Protein AF-A0A9X0WM35-F1 (afdb_monomer)

Nearest PDB structures (foldseek):
  4i9g-assembly1_A  TM=8.054E-01  e=4.355E-04  Mycobacterium tuberculosis
  4i9f-assembly1_B  TM=8.141E-01  e=2.419E-03  Mycobacterium tuberculosis
  4i9g-assembly1_B  TM=8.103E-01  e=2.419E-03  Mycobacterium tuberculosis
  4i9f-assembly1_A  TM=8.130E-01  e=2.584E-03  Mycobacterium tuberculosis
  1zjj-assembly1_A  TM=7.861E-01  e=6.091E-03  Pyrococcus horikoshii OT3

Sequence (89 aa):
MIARVSTAHCRDDRSATRLGKPSRAIFEVACRQLGASRPVMLGDQLATDIAGALGAGLDAVLVGTGLAPVAGPAGNRVRPTWALPSLME

InterPro domains:
  IPR006439 HAD hydrolase, subfamily IA [TIGR01549] (18-57)
  IPR023214 HAD superfamily [G3DSA:3.40.50.1000] (20-81)
  IPR036412 HAD-like superfamily [SSF56784] (14-88)

Solvent-accessible surface area (backbone atoms only — not comparable to full-atom values): 5300 Å² total; per-residue (Å²): 120,82,60,89,81,73,73,44,76,55,81,54,103,87,56,75,54,70,46,12,65,39,32,43,67,45,56,53,53,48,45,64,73,67,71,55,91,79,60,47,41,61,35,43,44,48,71,27,46,33,43,12,25,49,74,56,75,32,49,18,33,37,38,41,85,51,78,62,95,37,66,33,102,82,68,47,71,62,73,56,78,41,77,36,76,54,90,87,117

Mean predicted aligned error: 8.36 Å

Organism: NCBI:txid382777

Secondary structure (DSSP, 8-state):
--------EEEETTEEEE-STT-HHHHHHHHHHHT-SS-EEEES-IIIIIHHHHHTT-EEEEES-----PBPTTSPBP--SEEES-S--

Structure (mmCIF, N/CA/C/O backbone):
data_AF-A0A9X0WM35-F1
#
_entry.id   AF-A0A9X0WM35-F1
#
loop_
_atom_site.group_PDB
_atom_site.id
_atom_site.type_symbol
_atom_site.label_atom_id
_atom_site.label_alt_id
_atom_site.label_comp_id
_atom_site.label_asym_id
_atom_site.label_entity_id
_atom_site.label_seq_id
_atom_site.pdbx_PDB_ins_code
_atom_site.Cartn_x
_atom_site.Cartn_y
_atom_site.Cartn_z
_atom_site.occupancy
_atom_site.B_iso_or_equiv
_atom_site.auth_seq_id
_atom_site.auth_comp_id
_atom_site.auth_asym_id
_atom_site.auth_atom_id
_atom_site.pdbx_PDB_model_num
ATOM 1 N N . MET A 1 1 ? -6.772 12.587 -2.088 1.00 43.53 1 MET A N 1
ATOM 2 C CA . MET A 1 1 ? -5.602 13.166 -1.391 1.00 43.53 1 MET A CA 1
ATOM 3 C C . MET A 1 1 ? -4.486 12.135 -1.439 1.00 43.53 1 MET A C 1
ATOM 5 O O . MET A 1 1 ? -4.754 10.990 -1.102 1.00 43.53 1 MET A O 1
ATOM 9 N N . ILE A 1 2 ? -3.305 12.499 -1.943 1.00 44.19 2 ILE A N 1
ATOM 10 C CA . ILE A 1 2 ? -2.195 11.567 -2.204 1.00 44.19 2 ILE A CA 1
ATOM 11 C C . ILE A 1 2 ? -1.224 11.636 -1.025 1.00 44.19 2 ILE A C 1
ATOM 13 O O . ILE A 1 2 ? -0.711 12.711 -0.726 1.00 44.19 2 ILE A O 1
ATOM 17 N N . ALA A 1 3 ? -0.972 10.513 -0.355 1.00 40.19 3 ALA A N 1
ATOM 18 C CA . ALA A 1 3 ? -0.055 10.454 0.778 1.00 40.19 3 ALA A CA 1
ATOM 19 C C . ALA A 1 3 ? 1.246 9.763 0.369 1.00 40.19 3 ALA A C 1
ATOM 21 O O . ALA A 1 3 ? 1.292 8.547 0.198 1.00 40.19 3 ALA A O 1
ATOM 22 N N . ARG A 1 4 ? 2.329 10.533 0.225 1.00 44.12 4 ARG A N 1
ATOM 23 C CA . ARG A 1 4 ? 3.668 9.957 0.088 1.00 44.12 4 ARG A CA 1
ATOM 24 C C . ARG A 1 4 ? 4.181 9.622 1.481 1.00 44.12 4 ARG A C 1
ATOM 26 O O . ARG A 1 4 ? 4.541 10.504 2.252 1.00 44.12 4 ARG A O 1
ATOM 33 N N . VAL A 1 5 ? 4.210 8.336 1.795 1.00 52.34 5 VAL A N 1
ATOM 34 C CA . VAL A 1 5 ? 4.628 7.849 3.107 1.00 52.34 5 VAL A CA 1
ATOM 35 C C . VAL A 1 5 ? 6.058 7.306 3.010 1.00 52.34 5 VAL A C 1
ATOM 37 O O . VAL A 1 5 ? 6.342 6.502 2.124 1.00 52.34 5 VAL A O 1
ATOM 40 N N . SER A 1 6 ? 6.983 7.775 3.853 1.00 40.31 6 SER A N 1
ATOM 41 C CA . SER A 1 6 ? 8.426 7.481 3.742 1.00 40.31 6 SER A CA 1
ATOM 42 C C . SER A 1 6 ? 8.918 6.561 4.861 1.00 40.31 6 SER A C 1
ATOM 44 O O . SER A 1 6 ? 8.412 6.604 5.976 1.00 40.31 6 SER A O 1
ATOM 46 N N . THR A 1 7 ? 9.890 5.694 4.577 1.00 48.75 7 THR A N 1
ATOM 47 C CA . THR A 1 7 ? 10.331 4.639 5.502 1.00 48.75 7 THR A CA 1
ATOM 48 C C . THR A 1 7 ? 11.122 5.206 6.688 1.00 48.75 7 THR A C 1
ATOM 50 O O . THR A 1 7 ? 12.138 5.860 6.479 1.00 48.75 7 THR A O 1
ATOM 53 N N . ALA A 1 8 ? 10.718 4.900 7.926 1.00 54.22 8 ALA A N 1
ATOM 54 C CA . ALA A 1 8 ? 11.455 5.246 9.146 1.00 54.22 8 ALA A CA 1
ATOM 55 C C . ALA A 1 8 ? 11.895 3.987 9.918 1.00 54.22 8 ALA A C 1
ATOM 57 O O . ALA A 1 8 ? 11.204 2.964 9.905 1.00 54.22 8 ALA A O 1
ATOM 58 N N . HIS A 1 9 ? 13.040 4.063 10.600 1.00 51.78 9 HIS A N 1
ATOM 59 C CA . HIS A 1 9 ? 13.547 3.020 11.499 1.00 51.78 9 HIS A CA 1
ATOM 60 C C . HIS A 1 9 ? 13.926 3.661 12.836 1.00 51.78 9 HIS A C 1
ATOM 62 O O . HIS A 1 9 ? 14.730 4.592 12.850 1.00 51.78 9 HIS A O 1
ATOM 68 N N . CYS A 1 10 ? 13.374 3.164 13.946 1.00 44.78 10 CYS A N 1
ATOM 69 C CA . CYS A 1 10 ? 13.850 3.494 15.289 1.00 44.78 10 CYS A CA 1
ATOM 70 C C . CYS A 1 10 ? 14.739 2.352 15.810 1.00 44.78 10 CYS A C 1
ATOM 72 O O . CYS A 1 10 ? 14.499 1.180 15.504 1.00 44.78 10 CYS A O 1
ATOM 74 N N . ARG A 1 11 ? 15.792 2.689 16.559 1.00 44.47 11 ARG A N 1
ATOM 75 C CA . ARG A 1 11 ? 16.650 1.717 17.248 1.00 44.47 11 ARG A CA 1
ATOM 76 C C . ARG A 1 11 ? 16.474 1.914 18.748 1.00 44.47 11 ARG A C 1
ATOM 78 O O . ARG A 1 11 ? 16.790 2.988 19.244 1.00 44.47 11 ARG A O 1
ATOM 85 N N . ASP A 1 12 ? 15.972 0.886 19.417 1.00 51.31 12 ASP A N 1
ATOM 86 C CA . ASP A 1 12 ? 15.986 0.739 20.873 1.00 51.31 12 ASP A CA 1
ATOM 87 C C . ASP A 1 12 ? 16.864 -0.480 21.216 1.00 51.31 12 ASP A C 1
ATOM 89 O O . ASP A 1 12 ? 17.022 -1.368 20.369 1.00 51.31 12 ASP A O 1
ATOM 93 N N . ASP A 1 13 ? 17.463 -0.506 22.409 1.00 58.84 13 ASP A N 1
ATOM 94 C CA . ASP A 1 13 ? 18.618 -1.336 22.811 1.00 58.84 13 ASP A CA 1
ATOM 95 C C . ASP A 1 13 ? 18.461 -2.860 22.603 1.00 58.84 13 ASP A C 1
ATOM 97 O O . ASP A 1 13 ? 19.445 -3.586 22.694 1.00 58.84 13 ASP A O 1
ATOM 101 N N . ARG A 1 14 ? 17.279 -3.397 22.249 1.00 57.91 14 ARG A N 1
ATOM 102 C CA . ARG A 1 14 ? 17.127 -4.839 21.937 1.00 57.91 14 ARG A CA 1
ATOM 103 C C . ARG A 1 14 ? 16.237 -5.233 20.754 1.00 57.91 14 ARG A C 1
ATOM 105 O O . ARG A 1 14 ? 16.058 -6.428 20.536 1.00 57.91 14 ARG A O 1
ATOM 112 N N . SER A 1 15 ? 15.702 -4.310 19.949 1.00 55.06 15 SER A N 1
ATOM 113 C CA . SER A 1 15 ? 15.055 -4.685 18.673 1.00 55.06 15 SER A CA 1
ATOM 114 C C . SER A 1 15 ? 14.817 -3.485 17.751 1.00 55.06 15 SER A C 1
ATOM 116 O O . SER A 1 15 ? 14.375 -2.422 18.180 1.00 55.06 15 SER A O 1
ATOM 118 N N . ALA A 1 16 ? 15.088 -3.650 16.454 1.00 67.12 16 ALA A N 1
ATOM 119 C CA . ALA A 1 16 ? 14.739 -2.652 15.447 1.00 67.12 16 ALA A CA 1
ATOM 120 C C . ALA A 1 16 ? 13.289 -2.870 14.991 1.00 67.12 16 ALA A C 1
ATOM 122 O O . ALA A 1 16 ? 13.002 -3.806 14.242 1.00 67.12 16 ALA A O 1
ATOM 123 N N . THR A 1 17 ? 12.372 -1.999 15.418 1.00 71.56 17 THR A N 1
ATOM 124 C CA . THR A 1 17 ? 10.987 -2.023 14.928 1.00 71.56 17 THR A CA 1
ATOM 125 C C . THR A 1 17 ? 10.902 -1.277 13.597 1.00 71.56 17 THR A C 1
ATOM 127 O O . THR A 1 17 ? 11.292 -0.112 13.482 1.00 71.56 17 THR A O 1
ATOM 130 N N . ARG A 1 18 ? 10.384 -1.940 12.556 1.00 74.94 18 ARG A N 1
ATOM 131 C CA . ARG A 1 18 ? 10.161 -1.316 11.245 1.00 74.94 18 ARG A CA 1
ATOM 132 C C . ARG A 1 18 ? 8.950 -0.383 11.331 1.00 74.94 18 ARG A C 1
ATOM 134 O O . ARG A 1 18 ? 7.811 -0.842 11.363 1.00 74.94 18 ARG A O 1
ATOM 141 N N . LEU A 1 19 ? 9.202 0.925 11.359 1.00 80.69 19 LEU A N 1
ATOM 142 C CA . LEU A 1 19 ? 8.149 1.94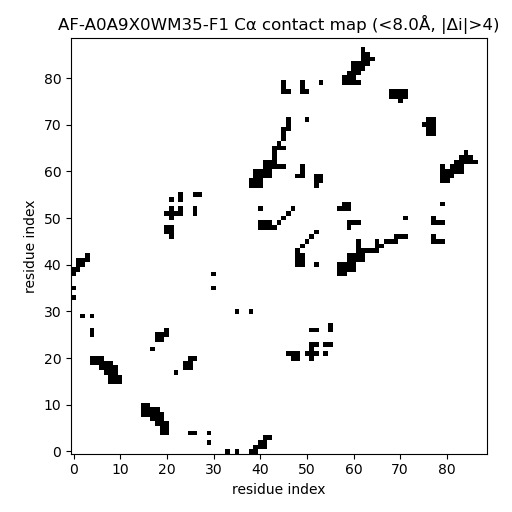6 11.390 1.00 80.69 19 LEU A CA 1
ATOM 143 C C . LEU A 1 19 ? 7.707 2.371 9.987 1.00 80.69 19 LEU A C 1
ATOM 145 O O . LEU A 1 19 ? 6.600 2.856 9.819 1.00 80.69 19 LEU A O 1
ATOM 149 N N . GLY A 1 20 ? 8.556 2.189 8.977 1.00 84.25 20 GLY A N 1
ATOM 150 C CA . GLY A 1 20 ? 8.244 2.483 7.581 1.00 84.25 20 GLY A CA 1
ATOM 151 C C . GLY A 1 20 ? 7.394 1.431 6.870 1.00 84.25 20 GLY A C 1
ATOM 152 O O . GLY A 1 20 ? 7.190 0.329 7.375 1.00 84.25 20 GLY A O 1
ATOM 153 N N . LYS A 1 21 ? 6.963 1.736 5.640 1.00 87.06 21 LYS A N 1
ATOM 154 C CA . LYS A 1 21 ? 6.254 0.787 4.762 1.00 87.06 21 LYS A CA 1
ATOM 155 C C . LYS A 1 21 ? 7.040 -0.536 4.629 1.00 87.06 21 LYS A C 1
ATOM 157 O O . LYS A 1 21 ? 8.270 -0.491 4.527 1.00 87.06 21 LYS A O 1
ATOM 162 N N . PRO A 1 22 ? 6.380 -1.707 4.612 1.00 88.00 22 PRO A N 1
ATOM 163 C CA . PRO A 1 22 ? 4.929 -1.928 4.602 1.00 88.00 22 PRO A CA 1
ATOM 164 C C . PRO A 1 22 ? 4.274 -1.951 6.000 1.00 88.00 22 PRO A C 1
ATOM 166 O O . PRO A 1 22 ? 3.176 -2.477 6.142 1.00 88.00 22 PRO A O 1
ATOM 169 N N . SER A 1 23 ? 4.922 -1.431 7.051 1.00 87.75 23 SER A N 1
ATOM 170 C CA . SER A 1 23 ? 4.352 -1.424 8.406 1.00 87.75 23 SER A CA 1
ATOM 171 C C . SER A 1 23 ? 3.017 -0.686 8.452 1.00 87.75 23 SER A C 1
ATOM 173 O O . SER A 1 23 ? 2.932 0.464 8.032 1.00 87.75 23 SER A O 1
ATOM 175 N N . ARG A 1 24 ? 1.981 -1.316 9.011 1.00 88.50 24 ARG A N 1
ATOM 176 C CA . ARG A 1 24 ? 0.632 -0.740 9.118 1.00 88.50 24 ARG A CA 1
ATOM 177 C C . ARG A 1 24 ? 0.608 0.607 9.854 1.00 88.50 24 ARG A C 1
ATOM 179 O O . ARG A 1 24 ? -0.140 1.500 9.463 1.00 88.50 24 ARG A O 1
ATOM 186 N N . ALA A 1 25 ? 1.474 0.779 10.856 1.00 88.94 25 ALA A N 1
ATOM 187 C CA . ALA A 1 25 ? 1.513 1.969 11.706 1.00 88.94 25 ALA A CA 1
ATOM 188 C C . ALA A 1 25 ? 1.666 3.276 10.910 1.00 88.94 25 ALA A C 1
ATOM 190 O O . ALA A 1 25 ? 1.062 4.294 11.250 1.00 88.94 25 ALA A O 1
ATOM 191 N N . ILE A 1 26 ? 2.443 3.257 9.823 1.00 8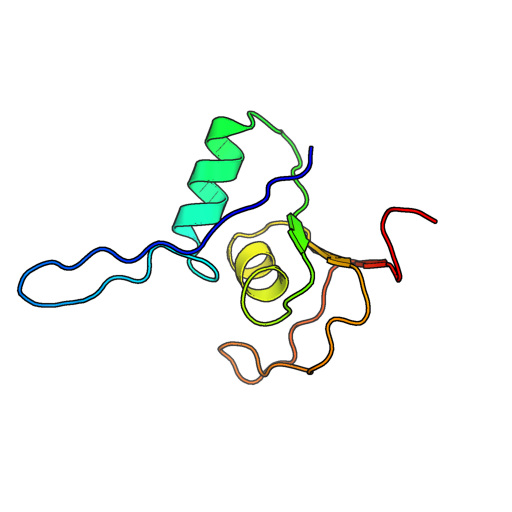9.44 26 ILE A N 1
ATOM 192 C CA . ILE A 1 26 ? 2.693 4.473 9.049 1.00 89.44 26 ILE A CA 1
ATOM 193 C C . ILE A 1 26 ? 1.487 4.903 8.210 1.00 89.44 26 ILE A C 1
ATOM 195 O O . ILE A 1 26 ? 1.256 6.098 8.028 1.00 89.44 26 ILE A O 1
ATOM 199 N N . PHE A 1 27 ? 0.684 3.943 7.752 1.00 90.00 27 PHE A N 1
ATOM 200 C CA . PHE A 1 27 ? -0.549 4.210 7.014 1.00 90.00 27 PHE A CA 1
ATOM 201 C C . PHE A 1 27 ? -1.638 4.759 7.939 1.00 90.00 27 PHE A C 1
ATOM 203 O O . PHE A 1 27 ? -2.335 5.697 7.564 1.00 90.00 27 PHE A O 1
ATOM 210 N N . GLU A 1 28 ? -1.746 4.245 9.166 1.00 89.19 28 GLU A N 1
ATOM 211 C CA . GLU A 1 28 ? -2.703 4.742 10.165 1.00 89.19 28 GLU A CA 1
ATOM 212 C C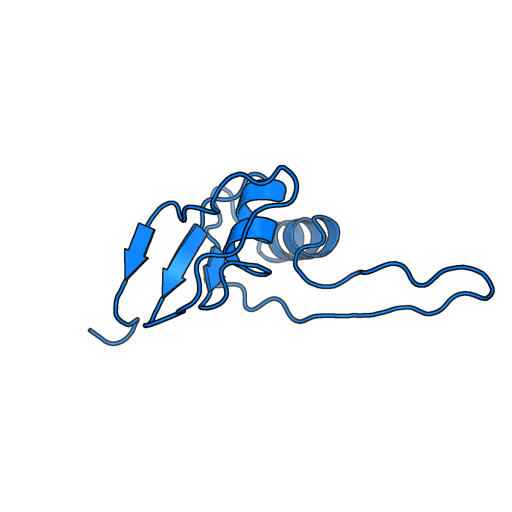 . GLU A 1 28 ? -2.400 6.185 10.584 1.00 89.19 28 GLU A C 1
ATOM 214 O O . GLU A 1 28 ? -3.306 7.021 10.642 1.00 89.19 28 GLU A O 1
ATOM 219 N N . VAL A 1 29 ? -1.122 6.506 10.820 1.00 90.44 29 VAL A N 1
ATOM 220 C CA . VAL A 1 29 ? -0.692 7.883 11.113 1.00 90.44 29 VAL A CA 1
ATOM 221 C C . VAL A 1 29 ? -1.016 8.807 9.944 1.00 90.44 29 VAL A C 1
ATOM 223 O O . VAL A 1 29 ? -1.579 9.879 10.169 1.00 90.44 29 VAL A O 1
ATOM 226 N N . ALA A 1 30 ? -0.720 8.385 8.710 1.00 89.44 30 ALA A N 1
ATOM 227 C CA . ALA A 1 30 ? -1.056 9.159 7.522 1.00 89.44 30 ALA A CA 1
ATOM 228 C C . ALA A 1 30 ? -2.572 9.393 7.421 1.00 89.44 30 ALA A C 1
ATOM 230 O O . ALA A 1 30 ? -3.000 10.535 7.305 1.00 89.44 30 ALA A O 1
ATOM 231 N N . CYS A 1 31 ? -3.404 8.356 7.558 1.00 89.31 31 CYS A N 1
ATOM 232 C CA . CYS A 1 31 ? -4.864 8.496 7.494 1.00 89.31 31 CYS A CA 1
ATOM 233 C C . CYS A 1 31 ? -5.404 9.460 8.556 1.00 89.31 31 CYS A C 1
ATOM 235 O O . CYS A 1 31 ? -6.221 10.326 8.239 1.00 89.31 31 CYS A O 1
ATOM 237 N N . ARG A 1 32 ? -4.901 9.364 9.794 1.00 89.69 32 ARG A N 1
ATOM 238 C CA . ARG A 1 32 ? -5.283 10.269 10.885 1.00 89.69 32 ARG A CA 1
ATOM 239 C C . ARG A 1 32 ? -4.912 11.721 10.583 1.00 89.69 32 ARG A C 1
ATOM 241 O O . ARG A 1 32 ? -5.706 12.610 10.862 1.00 89.69 32 ARG A O 1
ATOM 248 N N . GLN A 1 33 ? -3.727 11.961 10.024 1.00 91.12 33 GLN A N 1
ATOM 249 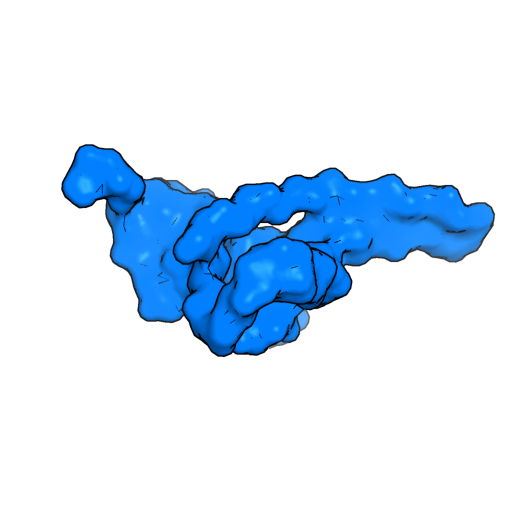C CA . GLN A 1 33 ? -3.274 13.309 9.661 1.00 91.12 33 GLN A CA 1
ATOM 250 C C . GLN A 1 33 ? -4.060 13.902 8.487 1.00 91.12 33 GLN A C 1
ATOM 252 O O . GLN A 1 33 ? -4.300 15.104 8.465 1.00 91.12 33 GLN A O 1
ATOM 257 N N . LEU A 1 34 ? -4.466 13.073 7.523 1.00 88.12 34 LEU A N 1
ATOM 258 C CA . LEU A 1 34 ? -5.211 13.516 6.341 1.00 88.12 34 LEU A CA 1
ATOM 259 C C . LEU A 1 34 ? -6.679 13.833 6.655 1.00 88.12 34 LEU A C 1
ATOM 261 O O . LEU A 1 34 ? -7.319 14.524 5.869 1.00 88.12 34 LEU A O 1
ATOM 265 N N . GLY A 1 35 ? -7.238 13.291 7.747 1.00 89.56 35 GLY A N 1
ATOM 266 C CA . GLY A 1 35 ? -8.664 13.428 8.070 1.00 89.56 35 GLY A CA 1
ATOM 267 C C . GLY A 1 35 ? -9.592 12.874 6.978 1.00 89.56 35 GLY A C 1
ATOM 268 O O . GLY A 1 35 ? -10.752 13.269 6.883 1.00 89.56 35 GLY A O 1
ATOM 269 N N . ALA A 1 36 ? -9.078 11.997 6.112 1.00 79.19 36 ALA A N 1
ATOM 270 C CA . ALA A 1 36 ? -9.793 11.496 4.948 1.00 79.19 36 ALA A CA 1
ATOM 271 C C . ALA A 1 36 ? -10.720 10.335 5.331 1.00 79.19 36 ALA A C 1
ATOM 273 O O . ALA A 1 36 ? -10.310 9.405 6.019 1.00 79.19 36 ALA A O 1
ATOM 274 N N . SER A 1 37 ? -11.953 10.353 4.824 1.00 82.88 37 SER A N 1
ATOM 275 C CA . SER A 1 37 ? -12.945 9.298 5.074 1.00 82.88 37 SER A CA 1
ATOM 276 C C . SER A 1 37 ? -12.719 8.036 4.235 1.00 82.88 37 SER A C 1
ATOM 278 O O . SER A 1 37 ? -13.064 6.941 4.670 1.00 82.88 37 SER A O 1
ATOM 280 N N . ARG A 1 38 ? -12.148 8.174 3.031 1.00 88.25 38 ARG A N 1
ATOM 281 C CA . ARG A 1 38 ? -11.855 7.068 2.099 1.00 88.25 38 ARG A CA 1
ATOM 282 C C . ARG A 1 38 ? -10.523 7.294 1.367 1.00 88.25 38 ARG A C 1
ATOM 284 O O . ARG A 1 38 ? -10.527 7.630 0.182 1.00 88.25 38 ARG A O 1
ATOM 291 N N . PRO A 1 39 ? -9.379 7.221 2.068 1.00 91.25 39 PRO A N 1
ATOM 292 C CA . PRO A 1 39 ? -8.078 7.424 1.445 1.00 91.25 39 PRO A CA 1
ATOM 293 C C . PRO A 1 39 ? -7.703 6.255 0.526 1.00 91.25 39 PRO A C 1
ATOM 295 O O . PRO A 1 39 ? -8.043 5.105 0.791 1.00 91.25 39 PRO A O 1
ATOM 298 N N . VAL A 1 40 ? -6.953 6.568 -0.531 1.00 93.69 40 VAL A N 1
ATOM 299 C CA . VAL A 1 40 ? -6.334 5.594 -1.436 1.00 93.69 40 VAL A CA 1
ATOM 300 C C . VAL A 1 40 ? -4.828 5.832 -1.450 1.00 93.69 40 VAL A C 1
ATOM 302 O O . VAL A 1 40 ? -4.375 6.980 -1.510 1.00 93.69 40 VAL A O 1
ATOM 305 N N . MET A 1 41 ? -4.043 4.761 -1.373 1.00 93.38 41 MET A N 1
ATOM 306 C CA . MET A 1 41 ? -2.594 4.832 -1.525 1.00 93.38 41 MET A CA 1
ATOM 307 C C . MET A 1 41 ? -2.230 4.876 -3.009 1.00 93.38 41 MET A C 1
ATOM 309 O O . MET A 1 41 ? -2.685 4.033 -3.774 1.00 93.38 41 MET A O 1
ATOM 313 N N . LEU A 1 42 ? -1.366 5.810 -3.408 1.00 92.62 42 LEU A N 1
ATOM 314 C CA . LEU A 1 42 ? -0.705 5.781 -4.716 1.00 92.62 42 LEU A CA 1
ATOM 315 C C . LEU A 1 42 ? 0.776 5.472 -4.499 1.00 92.62 42 LEU A C 1
ATOM 317 O O . LEU A 1 42 ? 1.424 6.133 -3.684 1.00 92.62 42 LEU A O 1
ATOM 321 N N . GLY A 1 43 ? 1.321 4.502 -5.228 1.00 89.81 43 GLY A N 1
ATOM 322 C CA . GLY A 1 43 ? 2.741 4.169 -5.146 1.00 89.81 43 GLY A CA 1
ATOM 323 C C . GLY A 1 43 ? 3.214 3.326 -6.319 1.00 89.81 43 GLY A C 1
ATOM 324 O O . GLY A 1 43 ? 2.413 2.844 -7.112 1.00 89.81 43 GLY A O 1
ATOM 325 N N . ASP A 1 44 ? 4.522 3.154 -6.427 1.00 88.56 44 ASP A N 1
ATOM 326 C CA . ASP A 1 44 ? 5.188 2.432 -7.514 1.00 88.56 44 ASP A CA 1
ATOM 327 C C . ASP A 1 44 ? 5.759 1.080 -7.052 1.00 88.56 44 ASP A C 1
ATOM 329 O O . ASP A 1 44 ? 6.131 0.240 -7.871 1.00 88.56 44 ASP A O 1
ATOM 333 N N . GLN A 1 45 ? 5.808 0.833 -5.738 1.00 87.50 45 GLN A N 1
ATOM 334 C CA . GLN A 1 45 ? 6.438 -0.355 -5.170 1.00 87.50 45 GLN A CA 1
ATOM 335 C C . GLN A 1 45 ? 5.405 -1.352 -4.622 1.00 87.50 45 GLN A C 1
ATOM 337 O O . GLN A 1 45 ? 4.751 -1.115 -3.603 1.00 87.50 45 G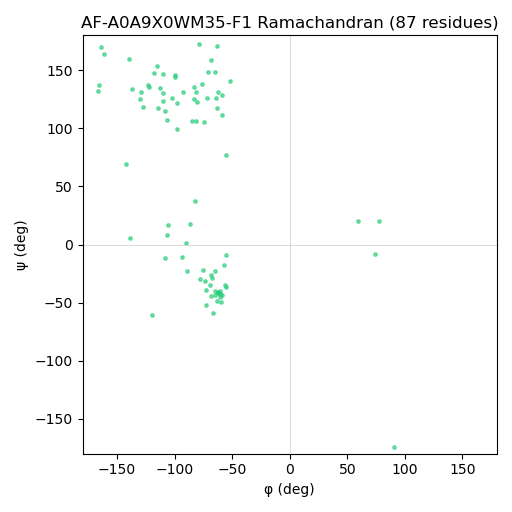LN A O 1
ATOM 342 N N . LEU A 1 46 ? 5.320 -2.540 -5.235 1.00 87.69 46 LEU A N 1
ATOM 343 C CA . LEU A 1 46 ? 4.406 -3.607 -4.796 1.00 87.69 46 LEU A CA 1
ATOM 344 C C . LEU A 1 46 ? 4.678 -4.081 -3.356 1.00 87.69 46 LEU A C 1
ATOM 346 O O . LEU A 1 46 ? 3.736 -4.271 -2.591 1.00 87.69 46 LEU A O 1
ATOM 350 N N . ALA A 1 47 ? 5.949 -4.250 -2.967 1.00 86.50 47 ALA A N 1
ATOM 351 C CA . ALA A 1 47 ? 6.338 -4.785 -1.653 1.00 86.50 47 ALA A CA 1
ATOM 352 C C . ALA A 1 47 ? 6.025 -3.862 -0.469 1.00 86.50 47 ALA A C 1
ATOM 354 O O . ALA A 1 47 ? 5.926 -4.328 0.665 1.00 86.50 47 ALA A O 1
ATOM 355 N N . THR A 1 48 ? 5.970 -2.552 -0.705 1.00 88.75 48 THR A N 1
ATOM 356 C CA . THR A 1 48 ? 5.955 -1.547 0.362 1.00 88.75 48 THR A CA 1
ATOM 357 C C . THR A 1 48 ? 4.684 -0.719 0.308 1.00 88.75 48 THR A C 1
ATOM 359 O O . THR A 1 48 ? 3.912 -0.763 1.262 1.00 88.75 48 THR A O 1
ATOM 362 N N . ASP A 1 49 ? 4.437 -0.013 -0.795 1.00 91.06 49 ASP A N 1
ATOM 363 C CA . ASP A 1 49 ? 3.251 0.827 -0.969 1.00 91.06 49 ASP A CA 1
ATOM 364 C C . ASP A 1 49 ? 1.992 -0.018 -1.020 1.00 91.06 49 ASP A C 1
ATOM 366 O O . ASP A 1 49 ? 1.112 0.130 -0.177 1.00 91.06 49 ASP A O 1
ATOM 370 N N . ILE A 1 50 ? 1.937 -0.938 -1.984 1.00 90.81 50 ILE A N 1
ATOM 371 C CA . ILE A 1 50 ? 0.721 -1.695 -2.274 1.00 90.81 50 ILE A CA 1
ATOM 372 C C . ILE A 1 50 ? 0.469 -2.725 -1.177 1.00 90.81 50 ILE A C 1
ATOM 374 O O . ILE A 1 50 ? -0.603 -2.736 -0.580 1.00 90.81 50 ILE A O 1
ATOM 378 N N . ALA A 1 51 ? 1.466 -3.550 -0.846 1.00 89.94 51 ALA A N 1
ATOM 379 C CA . ALA A 1 51 ? 1.325 -4.531 0.227 1.00 89.94 51 ALA A CA 1
ATOM 380 C C . ALA A 1 51 ? 1.024 -3.873 1.581 1.00 89.94 51 ALA A C 1
ATOM 382 O O . ALA A 1 51 ? 0.202 -4.384 2.339 1.00 89.94 51 ALA A O 1
ATOM 383 N N . GLY A 1 52 ? 1.668 -2.740 1.880 1.00 91.06 52 GLY A N 1
ATOM 384 C CA . GLY A 1 52 ? 1.450 -2.017 3.128 1.00 91.06 52 GLY A CA 1
ATOM 385 C C . GLY A 1 52 ? 0.060 -1.389 3.210 1.00 91.06 52 GLY A C 1
ATOM 386 O O . GLY A 1 52 ? -0.607 -1.535 4.230 1.00 91.06 52 GLY A O 1
ATOM 387 N N . ALA A 1 53 ? -0.404 -0.756 2.130 1.00 93.12 53 ALA A N 1
ATOM 388 C CA . ALA A 1 53 ? -1.736 -0.165 2.062 1.00 93.12 53 ALA A CA 1
ATOM 389 C C . ALA A 1 53 ? -2.833 -1.224 2.202 1.00 93.12 53 ALA A C 1
ATOM 391 O O . ALA A 1 53 ? -3.694 -1.092 3.069 1.00 93.12 53 ALA A O 1
ATOM 392 N N . LEU A 1 54 ? -2.744 -2.320 1.441 1.00 92.44 54 LEU A N 1
ATOM 393 C CA . LEU A 1 54 ? -3.699 -3.428 1.533 1.00 92.44 54 LEU A CA 1
ATOM 394 C C . LEU A 1 54 ? -3.679 -4.076 2.926 1.00 92.44 54 LEU A C 1
ATOM 396 O O . LEU A 1 54 ? -4.731 -4.352 3.495 1.00 92.44 54 LEU A O 1
ATOM 400 N N 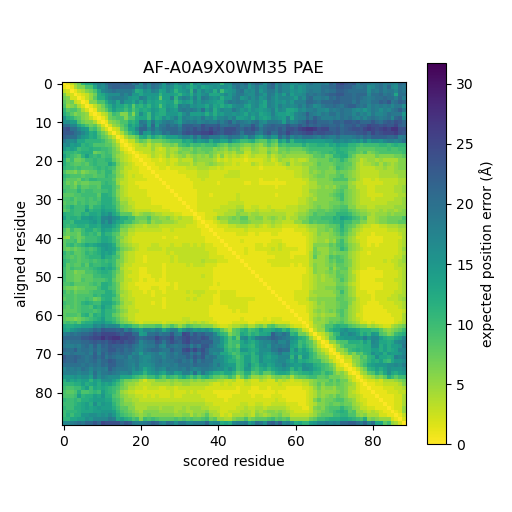. GLY A 1 55 ? -2.492 -4.262 3.516 1.00 90.75 55 GLY A N 1
ATOM 401 C CA . GLY A 1 55 ? -2.342 -4.762 4.887 1.00 90.75 55 GLY A CA 1
ATOM 402 C C . GLY A 1 55 ? -2.892 -3.812 5.959 1.00 90.75 55 GLY A C 1
ATOM 403 O O . GLY A 1 55 ? -3.244 -4.254 7.052 1.00 90.75 55 GLY A O 1
ATOM 404 N N . ALA A 1 56 ? -3.000 -2.519 5.648 1.00 91.19 56 ALA A N 1
ATOM 405 C CA . ALA A 1 56 ? -3.643 -1.506 6.479 1.00 91.19 56 ALA A CA 1
ATOM 406 C C . ALA A 1 56 ? -5.147 -1.335 6.182 1.00 91.19 56 ALA A C 1
ATOM 408 O O . ALA A 1 56 ? -5.790 -0.501 6.814 1.00 91.19 56 ALA A O 1
ATOM 409 N N . GLY A 1 57 ? -5.715 -2.117 5.255 1.00 91.94 57 GLY A N 1
ATOM 410 C CA . GLY A 1 57 ? -7.126 -2.031 4.864 1.00 91.94 57 GLY A CA 1
ATOM 411 C C . GLY A 1 57 ? -7.453 -0.857 3.937 1.00 91.94 57 GLY A C 1
ATOM 412 O O . GLY A 1 57 ? -8.605 -0.436 3.870 1.00 91.94 57 GLY A O 1
ATOM 413 N N . LEU A 1 58 ? -6.450 -0.308 3.251 1.00 93.50 58 LEU A N 1
ATOM 414 C CA . LEU A 1 58 ? -6.601 0.786 2.299 1.00 93.50 58 LEU A CA 1
ATOM 415 C C . LEU A 1 58 ? -6.632 0.264 0.866 1.00 93.50 58 LEU A C 1
ATOM 417 O O . LEU A 1 58 ? -5.888 -0.655 0.516 1.00 93.50 58 LEU A O 1
ATOM 421 N N . ASP A 1 59 ? -7.412 0.928 0.017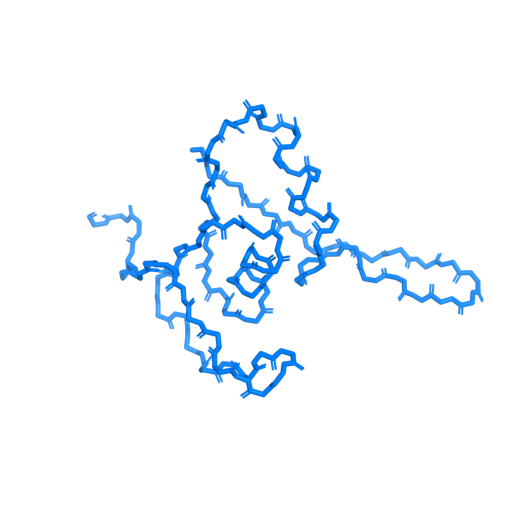 1.00 94.62 59 ASP A N 1
ATOM 422 C CA . ASP A 1 59 ? -7.284 0.750 -1.424 1.00 94.62 59 ASP A CA 1
ATOM 423 C C . ASP A 1 59 ? -5.919 1.260 -1.911 1.00 94.62 59 ASP A C 1
ATOM 425 O O . ASP A 1 59 ? -5.367 2.228 -1.372 1.00 94.62 59 ASP A O 1
ATOM 429 N N . ALA A 1 60 ? -5.380 0.631 -2.958 1.00 93.12 60 ALA A N 1
ATOM 430 C CA . ALA A 1 60 ? -4.059 0.954 -3.485 1.00 93.12 60 ALA A CA 1
ATOM 431 C C . ALA A 1 60 ? -4.030 0.993 -5.018 1.00 93.12 60 ALA A C 1
ATOM 433 O O . ALA A 1 60 ? -4.505 0.076 -5.689 1.00 93.12 60 ALA A O 1
ATOM 434 N N . VAL A 1 61 ? -3.410 2.031 -5.574 1.00 93.94 61 VAL A N 1
ATOM 435 C CA . VAL A 1 61 ? -3.136 2.177 -7.004 1.00 93.94 61 VAL A CA 1
ATOM 436 C C . VAL A 1 61 ? -1.637 2.029 -7.231 1.00 93.94 61 VAL A C 1
ATOM 438 O O . VAL A 1 61 ? -0.841 2.782 -6.662 1.00 93.94 61 VAL A O 1
ATOM 441 N N . LEU A 1 62 ? -1.260 1.080 -8.086 1.00 91.44 62 LEU A N 1
ATOM 442 C CA . LEU A 1 62 ? 0.095 0.996 -8.619 1.00 91.44 62 LEU A CA 1
ATOM 443 C C . LEU A 1 62 ? 0.233 1.990 -9.771 1.00 91.44 62 LEU A C 1
ATOM 445 O O . LEU A 1 62 ? -0.521 1.906 -10.736 1.00 91.44 62 LEU A O 1
ATOM 449 N N . VAL A 1 63 ? 1.183 2.911 -9.678 1.00 90.62 63 VAL A N 1
ATOM 450 C CA . VAL A 1 63 ? 1.469 3.890 -10.730 1.00 90.62 63 VAL A CA 1
ATOM 451 C C . VAL A 1 63 ? 2.840 3.602 -11.327 1.00 90.62 63 VAL A C 1
ATOM 453 O O . VAL A 1 63 ? 3.814 3.419 -10.596 1.00 90.62 63 VAL A O 1
ATOM 456 N N . GLY A 1 64 ? 2.933 3.618 -12.653 1.00 84.50 64 GLY A N 1
ATOM 457 C CA . GLY A 1 64 ? 4.187 3.427 -13.367 1.00 84.50 64 GLY A CA 1
ATOM 458 C C . GLY A 1 64 ? 4.457 1.967 -13.701 1.00 84.50 64 GLY A C 1
ATOM 459 O O . GLY A 1 64 ? 3.655 1.066 -13.456 1.00 84.50 64 GLY A O 1
ATOM 460 N N . THR A 1 65 ? 5.643 1.714 -14.242 1.00 67.44 65 THR A N 1
ATOM 461 C CA . THR A 1 65 ? 6.106 0.372 -14.608 1.00 67.44 65 THR A CA 1
ATOM 462 C C . THR A 1 65 ? 6.670 -0.380 -13.404 1.00 67.44 65 THR A C 1
ATOM 464 O O . THR A 1 65 ? 7.691 -1.042 -13.557 1.00 67.44 65 THR A O 1
ATOM 467 N N . GLY A 1 66 ? 6.075 -0.227 -12.212 1.00 59.19 66 GLY A N 1
ATOM 468 C CA . GLY A 1 66 ? 6.533 -0.778 -10.928 1.00 59.19 66 GLY A CA 1
ATOM 469 C C . GLY A 1 66 ? 6.716 -2.298 -10.963 1.00 59.19 66 GLY A C 1
ATOM 470 O O . GLY A 1 66 ? 5.864 -3.069 -10.521 1.00 59.19 66 GLY A O 1
ATOM 471 N N . LEU A 1 67 ? 7.818 -2.735 -11.564 1.00 59.34 67 LEU A N 1
ATOM 472 C CA . LEU A 1 67 ? 8.096 -4.099 -11.980 1.00 59.34 67 LEU A CA 1
ATOM 473 C C . LEU A 1 67 ? 8.949 -4.775 -10.914 1.00 59.34 67 LEU A C 1
ATOM 475 O O . LEU A 1 67 ? 10.165 -4.630 -10.876 1.00 59.34 67 LEU A O 1
ATOM 479 N N . ALA A 1 68 ? 8.283 -5.559 -10.079 1.00 53.94 68 ALA A N 1
ATOM 480 C CA . ALA A 1 68 ? 8.531 -6.993 -9.961 1.00 53.94 68 ALA A CA 1
ATOM 481 C C . ALA A 1 68 ? 7.360 -7.589 -9.166 1.00 53.94 68 ALA A C 1
ATOM 483 O O . ALA A 1 68 ? 6.997 -7.034 -8.130 1.00 53.94 68 ALA A O 1
ATOM 484 N N . PRO A 1 69 ? 6.729 -8.693 -9.603 1.00 54.53 69 PRO A N 1
A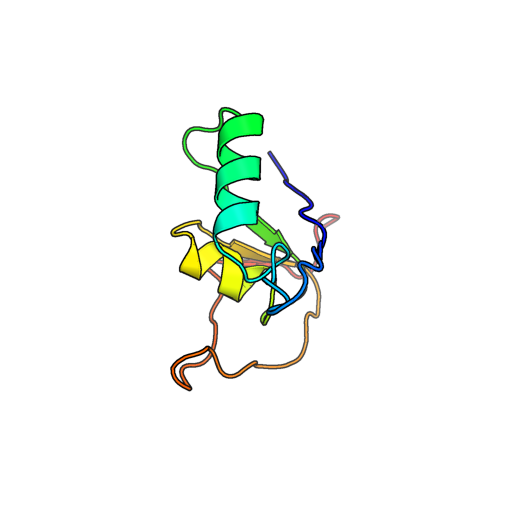TOM 485 C CA . PRO A 1 69 ? 5.745 -9.380 -8.778 1.00 54.53 69 PRO A CA 1
ATOM 486 C C . PRO A 1 69 ? 6.406 -9.819 -7.469 1.00 54.53 69 PRO A C 1
ATOM 488 O O . PRO A 1 69 ? 7.259 -10.702 -7.461 1.00 54.53 69 PRO A O 1
ATOM 491 N N . VAL A 1 70 ? 6.007 -9.198 -6.362 1.00 55.75 70 VAL A N 1
ATOM 492 C CA . VAL A 1 70 ? 6.522 -9.537 -5.036 1.00 55.75 70 VAL A CA 1
ATOM 493 C C . VAL A 1 70 ? 5.597 -10.564 -4.396 1.00 55.75 70 VAL A C 1
ATOM 495 O O . VAL A 1 70 ? 4.369 -10.410 -4.403 1.00 55.75 70 VAL A O 1
ATOM 498 N N . ALA A 1 71 ? 6.190 -11.635 -3.867 1.00 56.25 71 ALA A N 1
ATOM 499 C CA . ALA A 1 71 ? 5.491 -12.559 -2.992 1.00 56.25 71 ALA A CA 1
ATOM 500 C C . ALA A 1 71 ? 5.081 -11.791 -1.731 1.00 56.25 71 ALA A C 1
ATOM 502 O O . ALA A 1 71 ? 5.923 -11.250 -1.017 1.00 56.25 71 ALA A O 1
ATOM 503 N N . GLY A 1 72 ? 3.779 -11.689 -1.486 1.00 55.69 72 GLY A N 1
ATOM 504 C CA . GLY A 1 72 ? 3.259 -11.123 -0.254 1.00 55.69 72 GLY A CA 1
ATOM 505 C C . GLY A 1 72 ? 3.676 -11.964 0.958 1.00 55.69 72 GLY A C 1
ATOM 506 O O . GLY A 1 72 ? 4.178 -13.079 0.803 1.00 55.69 72 GLY A O 1
ATOM 507 N N . PRO A 1 73 ? 3.428 -11.473 2.180 1.00 51.28 73 PRO A N 1
ATOM 508 C CA . PRO A 1 73 ? 3.832 -12.148 3.417 1.00 51.28 73 PRO A CA 1
ATOM 509 C C . PRO A 1 73 ? 3.292 -13.585 3.583 1.00 51.28 73 PRO A C 1
ATOM 511 O O . PRO A 1 73 ? 3.851 -14.346 4.361 1.00 51.28 73 PRO A O 1
ATOM 514 N N . ALA A 1 74 ? 2.257 -13.979 2.829 1.00 56.88 74 ALA A N 1
ATOM 515 C CA . ALA A 1 74 ? 1.701 -15.339 2.794 1.00 56.88 74 ALA A CA 1
ATOM 516 C C . ALA A 1 74 ? 2.067 -16.136 1.518 1.00 56.88 74 ALA A C 1
ATOM 518 O O . ALA A 1 74 ? 1.373 -17.082 1.160 1.00 56.88 74 ALA A O 1
ATOM 519 N N . GLY A 1 75 ? 3.076 -15.708 0.750 1.00 60.47 75 GLY A N 1
ATOM 520 C CA . GLY A 1 75 ? 3.405 -16.279 -0.566 1.00 60.47 75 GLY A CA 1
ATOM 521 C C . GLY A 1 75 ? 2.431 -15.885 -1.685 1.00 60.47 75 GLY A C 1
ATOM 522 O O . GLY A 1 75 ? 2.699 -16.127 -2.861 1.00 60.47 75 GLY A O 1
ATOM 523 N N . ASN A 1 76 ? 1.321 -15.225 -1.344 1.00 62.44 76 ASN A N 1
ATOM 524 C CA . ASN A 1 76 ? 0.328 -14.778 -2.309 1.00 62.44 76 ASN A CA 1
ATOM 525 C C . ASN A 1 76 ? 0.815 -13.532 -3.057 1.00 62.44 76 ASN A C 1
ATOM 527 O O . ASN A 1 76 ? 1.375 -12.617 -2.456 1.00 62.44 76 ASN A O 1
ATOM 531 N N . ARG A 1 77 ? 0.599 -13.468 -4.372 1.00 73.62 77 ARG A N 1
ATOM 532 C CA . ARG A 1 77 ? 1.013 -12.308 -5.175 1.00 73.62 77 ARG A CA 1
ATOM 533 C C . ARG A 1 77 ? 0.247 -11.059 -4.741 1.00 73.62 77 ARG A C 1
ATOM 535 O O . ARG A 1 77 ? -0.981 -11.054 -4.770 1.00 73.62 77 ARG A O 1
ATOM 542 N N . VAL A 1 78 ? 0.970 -9.990 -4.411 1.00 85.00 78 VAL A N 1
ATOM 543 C CA . VAL A 1 78 ? 0.362 -8.680 -4.141 1.00 85.00 78 VAL A CA 1
ATOM 544 C C . VAL A 1 78 ? -0.333 -8.185 -5.416 1.00 85.00 78 VAL A C 1
ATOM 546 O O . VAL A 1 78 ? 0.237 -8.242 -6.512 1.00 85.00 78 VAL A O 1
ATOM 549 N N . ARG A 1 79 ? -1.589 -7.748 -5.286 1.00 88.75 79 ARG A N 1
ATOM 550 C CA . ARG A 1 79 ? -2.428 -7.238 -6.377 1.00 88.75 79 ARG A CA 1
ATOM 551 C C . ARG A 1 79 ? -2.976 -5.873 -5.967 1.00 88.75 79 ARG A C 1
ATOM 553 O O . ARG A 1 79 ? -3.673 -5.828 -4.960 1.00 88.75 79 ARG A O 1
ATOM 560 N N . PRO A 1 80 ? -2.656 -4.785 -6.685 1.00 91.00 80 PRO A N 1
ATOM 561 C CA . PRO A 1 80 ? -3.232 -3.482 -6.380 1.00 91.00 80 PRO A CA 1
ATOM 562 C C . PRO A 1 80 ? -4.732 -3.461 -6.712 1.00 91.00 80 PRO A C 1
ATOM 564 O O . PRO A 1 80 ? -5.193 -4.259 -7.530 1.00 91.00 80 PRO A O 1
ATOM 567 N N . THR A 1 81 ? -5.473 -2.529 -6.111 1.00 93.88 81 THR A N 1
ATOM 568 C CA . THR A 1 81 ? -6.882 -2.270 -6.446 1.00 93.88 81 THR A CA 1
ATOM 569 C C . THR A 1 81 ? -7.006 -1.735 -7.877 1.00 93.88 81 THR A C 1
ATOM 571 O O . THR A 1 81 ? -7.881 -2.166 -8.623 1.00 93.88 81 THR A O 1
ATOM 574 N N . TRP A 1 82 ? -6.082 -0.856 -8.292 1.00 9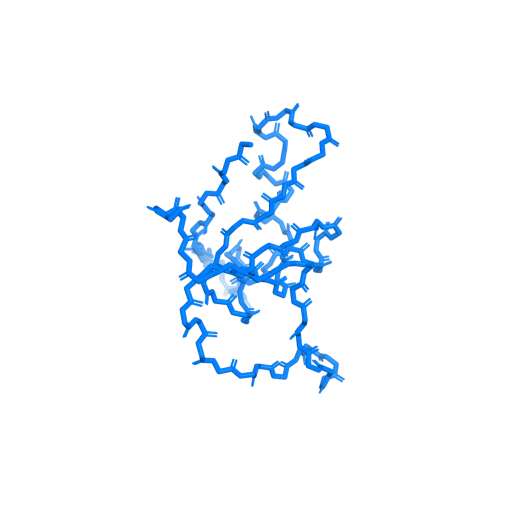3.06 82 TRP A N 1
ATOM 575 C CA . TRP A 1 82 ? -5.967 -0.359 -9.670 1.00 93.06 82 TRP A CA 1
ATOM 576 C C . TRP A 1 82 ? -4.505 -0.251 -10.117 1.00 93.06 82 TRP A C 1
ATOM 578 O O . TRP A 1 82 ? -3.596 -0.166 -9.293 1.00 93.06 82 TRP A O 1
ATOM 588 N N . ALA A 1 83 ? -4.273 -0.216 -11.428 1.00 90.88 83 ALA A N 1
ATOM 589 C CA . ALA A 1 83 ? -2.960 0.052 -12.005 1.00 90.88 83 ALA A CA 1
ATOM 590 C C . ALA A 1 83 ? -3.072 1.152 -13.064 1.00 90.88 83 ALA A C 1
ATOM 592 O O . ALA A 1 83 ? -3.941 1.084 -13.932 1.00 90.88 83 ALA A O 1
ATOM 593 N N . LEU A 1 84 ? -2.196 2.150 -12.978 1.00 89.19 84 LEU A N 1
ATOM 594 C CA . LEU A 1 84 ? -2.096 3.263 -13.913 1.00 89.19 84 LEU A CA 1
ATOM 595 C C . LEU A 1 84 ? -0.676 3.319 -14.492 1.00 89.19 84 LEU A C 1
ATOM 597 O O . LEU A 1 84 ? 0.290 3.191 -13.737 1.00 89.19 84 LEU A O 1
ATOM 601 N N . PRO A 1 85 ? -0.508 3.546 -15.803 1.00 85.50 85 PRO A N 1
ATOM 602 C CA . PRO A 1 85 ? 0.819 3.682 -16.401 1.00 85.50 85 PRO A CA 1
ATOM 603 C C . PRO A 1 85 ? 1.542 4.955 -15.933 1.00 85.50 85 PRO A C 1
ATOM 605 O O . PRO A 1 85 ? 2.766 4.966 -15.849 1.00 85.50 85 PRO A O 1
ATOM 608 N N . SER A 1 86 ? 0.802 6.013 -15.591 1.00 84.12 86 SER A N 1
ATOM 609 C CA . SER A 1 86 ? 1.330 7.319 -15.189 1.00 84.12 86 SER A CA 1
ATOM 610 C C . SER A 1 86 ? 0.259 8.135 -14.446 1.00 84.12 86 SER A C 1
ATOM 612 O O . SER A 1 86 ? -0.922 7.804 -14.510 1.00 84.12 86 SER A O 1
ATOM 614 N N . LEU A 1 87 ? 0.669 9.195 -13.733 1.00 83.31 87 LEU A N 1
ATOM 615 C CA . LEU A 1 87 ? -0.232 10.219 -13.158 1.00 83.31 87 LEU A CA 1
ATOM 616 C C . LEU A 1 87 ? -0.435 11.433 -14.070 1.00 83.31 87 LEU A C 1
ATOM 618 O O . LEU A 1 87 ? -1.244 12.300 -13.757 1.00 83.31 87 LEU A O 1
ATOM 622 N N . MET A 1 88 ? 0.369 11.533 -15.125 1.00 79.38 88 MET A N 1
ATOM 623 C CA . MET A 1 88 ? 0.453 12.706 -15.997 1.00 79.38 88 MET A CA 1
ATOM 624 C C . MET A 1 88 ? -0.209 12.464 -17.359 1.00 79.38 88 MET A C 1
ATOM 626 O O . MET A 1 88 ? -0.036 13.282 -18.258 1.00 79.38 88 MET A O 1
ATOM 630 N N . GLU A 1 89 ? -0.902 11.336 -17.517 1.00 57.06 89 GLU A N 1
ATOM 631 C CA . GLU A 1 89 ? -1.695 11.021 -18.710 1.00 57.06 89 GLU A CA 1
ATOM 632 C C . GLU A 1 89 ? -3.169 11.357 -18.499 1.00 57.06 89 GLU A C 1
ATOM 634 O O . GLU A 1 89 ? -3.679 11.085 -17.386 1.00 57.06 89 GLU A O 1
#

Foldseek 3Di:
DEDDFAWDWDDDPPDIDTCAFLALNRVVVRCVVVVDPADEYEEQEQRGRQLSQVVNVHAYEHEAPSDDQDQHPVRDTRDHPYYYNHPVD

pLDDT: mean 76.95, std 17.33, range [40.19, 94.62]

Radius of gyration: 13.48 Å; Cα contacts (8 Å, |Δi|>4): 161; chains: 1; bounding box: 32×30×42 Å